Protein AF-A0AAF1KLV7-F1 (afdb_monomer_lite)

Structure (mmCIF, N/CA/C/O backbone):
data_AF-A0AAF1KLV7-F1
#
_entry.id   AF-A0AAF1KLV7-F1
#
loop_
_atom_site.group_PDB
_atom_site.id
_atom_site.type_symbol
_atom_site.label_atom_id
_atom_site.label_alt_id
_atom_site.label_comp_id
_atom_site.label_asym_id
_atom_site.label_entity_id
_atom_site.label_seq_id
_atom_site.pdbx_PDB_ins_code
_atom_site.Cartn_x
_atom_site.Cartn_y
_atom_site.Cartn_z
_atom_site.occupancy
_atom_site.B_iso_or_equiv
_atom_site.auth_seq_id
_atom_site.auth_comp_id
_atom_site.auth_asym_id
_atom_site.auth_atom_id
_atom_site.pdbx_PDB_model_num
ATOM 1 N N . MET A 1 1 ? -36.102 -6.708 22.759 1.00 44.62 1 MET A N 1
ATOM 2 C CA . MET A 1 1 ? -35.004 -5.722 22.760 1.00 44.62 1 MET A CA 1
ATOM 3 C C . MET A 1 1 ? -33.730 -6.522 22.957 1.00 44.62 1 MET A C 1
ATOM 5 O O . MET A 1 1 ? -33.401 -6.861 24.080 1.00 44.62 1 MET A O 1
ATOM 9 N N . THR A 1 2 ? -33.167 -7.012 21.855 1.00 48.72 2 THR A N 1
ATOM 10 C CA . THR A 1 2 ? -32.040 -7.949 21.844 1.00 48.72 2 THR A CA 1
ATOM 11 C C . THR A 1 2 ? -30.770 -7.218 22.246 1.00 48.72 2 THR A C 1
ATOM 13 O O . THR A 1 2 ? -30.444 -6.177 21.674 1.00 48.72 2 THR A O 1
ATOM 16 N N . ASP A 1 3 ? -30.118 -7.760 23.269 1.00 49.47 3 ASP A N 1
ATOM 17 C CA . ASP A 1 3 ? -28.802 -7.373 23.752 1.00 49.47 3 ASP A CA 1
ATOM 18 C C . ASP A 1 3 ? -27.853 -7.302 22.549 1.00 49.47 3 ASP A C 1
ATOM 20 O O . ASP A 1 3 ? -27.664 -8.285 21.833 1.00 49.47 3 ASP A O 1
ATOM 24 N N . ARG A 1 4 ? -27.371 -6.102 22.216 1.00 57.88 4 ARG A N 1
ATOM 25 C CA . ARG A 1 4 ? -26.380 -5.955 21.151 1.00 57.88 4 ARG A CA 1
ATOM 26 C C . ARG A 1 4 ? -25.057 -6.347 21.767 1.00 57.88 4 ARG A C 1
ATOM 28 O O . ARG A 1 4 ? -24.410 -5.504 22.383 1.00 57.88 4 ARG A O 1
ATOM 35 N N . ASP A 1 5 ? -24.726 -7.620 21.589 1.00 57.69 5 ASP A N 1
ATOM 36 C CA . ASP A 1 5 ? -23.470 -8.274 21.933 1.00 57.69 5 ASP A CA 1
ATOM 37 C C . ASP A 1 5 ? -22.288 -7.309 21.802 1.00 57.69 5 ASP A C 1
ATOM 39 O O . ASP A 1 5 ? -21.727 -7.075 20.727 1.00 57.69 5 ASP A O 1
ATOM 43 N N . THR A 1 6 ? -21.921 -6.695 22.924 1.00 64.94 6 THR A N 1
ATOM 44 C CA . THR A 1 6 ? -20.669 -5.957 23.005 1.00 64.94 6 THR A CA 1
ATOM 45 C C . THR A 1 6 ? -19.571 -7.004 22.969 1.00 64.94 6 THR A C 1
ATOM 47 O O . THR A 1 6 ? -19.494 -7.864 23.846 1.00 64.94 6 THR A O 1
ATOM 50 N N . ALA A 1 7 ? -18.745 -6.979 21.920 1.00 66.06 7 ALA A N 1
ATOM 51 C CA . ALA A 1 7 ? -17.607 -7.880 21.831 1.00 66.06 7 ALA A CA 1
ATOM 52 C C . ALA A 1 7 ? -16.821 -7.804 23.153 1.00 66.06 7 ALA A C 1
ATOM 54 O O . ALA A 1 7 ? -16.542 -6.688 23.615 1.00 66.06 7 ALA A O 1
ATOM 55 N N . PRO A 1 8 ? -16.472 -8.941 23.785 1.00 84.12 8 PRO A N 1
ATOM 56 C CA . PRO A 1 8 ? -15.725 -8.930 25.033 1.00 84.12 8 PRO A CA 1
ATOM 57 C C . PRO A 1 8 ? -14.507 -8.012 24.903 1.00 84.12 8 PRO A C 1
ATOM 59 O O . PRO A 1 8 ? -13.855 -7.964 23.856 1.00 84.12 8 PRO A O 1
ATOM 62 N N . ARG A 1 9 ? -14.211 -7.233 25.953 1.00 85.62 9 ARG A N 1
ATOM 63 C CA . ARG A 1 9 ? -13.178 -6.172 25.920 1.00 85.62 9 ARG A CA 1
ATOM 64 C C . ARG A 1 9 ? -11.835 -6.681 25.386 1.00 85.62 9 ARG A C 1
ATOM 66 O O . ARG A 1 9 ? -11.119 -5.936 24.727 1.00 85.62 9 ARG A O 1
ATOM 73 N N . THR A 1 10 ? -11.529 -7.955 25.622 1.00 87.56 10 THR A N 1
ATOM 74 C CA . THR A 1 10 ? -10.371 -8.669 25.075 1.00 87.56 10 THR A CA 1
ATOM 75 C C . THR A 1 10 ? -10.344 -8.676 23.546 1.00 87.56 10 THR A C 1
ATOM 77 O O . THR A 1 10 ? -9.335 -8.289 22.969 1.00 87.56 10 THR A O 1
ATOM 80 N N . LEU A 1 11 ? -11.446 -9.024 22.873 1.00 89.44 11 LEU A N 1
ATOM 81 C CA . LEU A 1 11 ? -11.544 -8.987 21.408 1.00 89.44 11 LEU A CA 1
ATOM 82 C C . LEU A 1 11 ? -11.395 -7.569 20.861 1.00 89.44 11 LEU A C 1
ATOM 84 O O . LEU A 1 11 ? -10.775 -7.374 19.821 1.00 89.44 11 LEU A O 1
ATOM 88 N N . THR A 1 12 ? -11.913 -6.571 21.579 1.00 89.12 12 THR A N 1
ATOM 89 C CA . THR A 1 12 ? -11.733 -5.166 21.192 1.00 89.12 12 THR A CA 1
ATOM 90 C C . THR A 1 12 ? -10.254 -4.775 21.226 1.00 89.12 12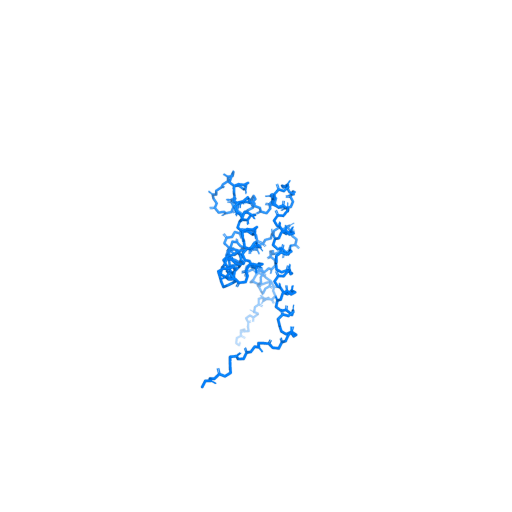 THR A C 1
ATOM 92 O O . THR A 1 12 ? -9.755 -4.187 20.268 1.00 89.12 12 THR A O 1
ATOM 95 N N . TRP A 1 13 ? -9.531 -5.133 22.291 1.00 92.19 13 TRP A N 1
ATOM 96 C CA . TRP A 1 13 ? -8.091 -4.881 22.392 1.00 92.19 13 TRP A CA 1
ATOM 97 C C . TRP A 1 13 ? -7.283 -5.632 21.336 1.00 92.19 13 TRP A C 1
ATOM 99 O O . TRP A 1 13 ? -6.422 -5.032 20.697 1.00 92.19 13 TRP A O 1
ATOM 109 N N . LEU A 1 14 ? -7.591 -6.909 21.100 1.00 93.31 14 LEU A N 1
ATOM 110 C CA . LEU A 1 14 ? -6.945 -7.702 20.052 1.00 93.31 14 LEU A CA 1
ATOM 111 C C . LEU A 1 14 ? -7.180 -7.102 18.662 1.00 93.31 14 LEU A C 1
ATOM 113 O O . LEU A 1 14 ? -6.242 -6.997 17.877 1.00 93.31 14 LEU A O 1
ATOM 117 N N . ALA A 1 15 ? -8.398 -6.635 18.375 1.00 90.94 15 ALA A N 1
ATOM 118 C CA . ALA A 1 15 ? -8.703 -5.963 17.117 1.00 90.94 15 ALA A CA 1
ATOM 119 C C . ALA A 1 15 ? -7.895 -4.667 16.952 1.00 90.94 15 ALA A C 1
ATOM 121 O O . ALA A 1 15 ? -7.397 -4.387 15.863 1.00 90.94 15 ALA A O 1
ATOM 122 N N . TRP A 1 16 ? -7.725 -3.884 18.020 1.00 93.56 16 TRP A N 1
ATOM 123 C CA . TRP A 1 16 ? -6.889 -2.682 17.984 1.00 93.56 16 TRP A CA 1
ATOM 124 C C . TRP A 1 16 ? -5.403 -2.992 17.808 1.00 93.56 16 TRP A C 1
ATOM 126 O O . TRP A 1 16 ? -4.748 -2.302 17.032 1.00 93.56 16 TRP A O 1
ATOM 136 N N . LEU A 1 17 ? -4.885 -4.037 18.457 1.00 95.75 17 LEU A N 1
ATOM 137 C CA . LEU A 1 17 ? -3.509 -4.498 18.249 1.00 95.75 17 LEU A CA 1
ATOM 138 C C . LEU A 1 17 ? -3.286 -4.937 16.799 1.00 95.75 17 LEU A C 1
ATOM 140 O O . LEU A 1 17 ? -2.330 -4.489 16.174 1.00 95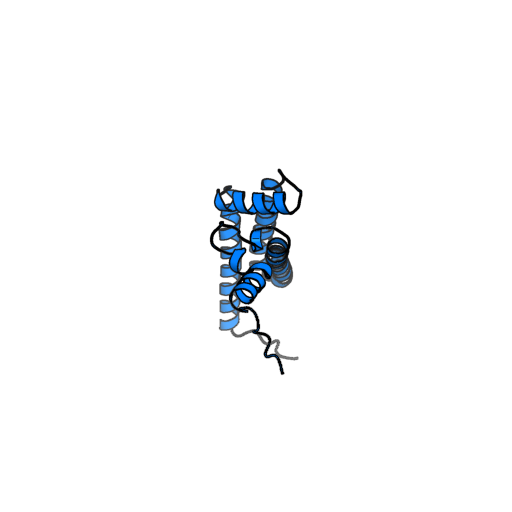.75 17 LEU A O 1
ATOM 144 N N . ALA A 1 18 ? -4.202 -5.730 16.237 1.00 92.56 18 ALA A N 1
ATOM 145 C CA . ALA A 1 18 ? -4.145 -6.132 14.832 1.00 92.56 18 ALA A CA 1
ATOM 146 C C . ALA A 1 18 ? -4.209 -4.920 13.889 1.00 92.56 18 ALA A C 1
ATOM 148 O O . ALA A 1 18 ? -3.450 -4.827 12.931 1.00 92.56 18 ALA A O 1
ATOM 149 N N . THR A 1 19 ? -5.073 -3.950 14.195 1.00 93.88 19 THR A N 1
ATOM 150 C CA . THR A 1 19 ? -5.189 -2.699 13.433 1.00 93.88 19 THR A CA 1
ATOM 151 C C . THR A 1 19 ? -3.879 -1.903 13.461 1.00 93.88 19 THR A C 1
ATOM 153 O O . THR A 1 19 ? -3.420 -1.435 12.421 1.00 93.88 19 THR A O 1
ATOM 156 N N . ALA A 1 20 ? -3.275 -1.749 14.642 1.00 95.56 20 ALA A N 1
ATOM 157 C CA . ALA A 1 20 ? -2.013 -1.035 14.809 1.00 95.56 20 ALA A CA 1
ATOM 158 C C . ALA A 1 20 ? -0.861 -1.745 14.086 1.00 95.56 20 ALA A C 1
ATOM 160 O O . ALA A 1 20 ? -0.056 -1.083 13.437 1.00 95.56 20 ALA A O 1
ATOM 161 N N . TRP A 1 21 ? -0.827 -3.079 14.145 1.00 95.62 21 TRP A N 1
ATOM 162 C CA . TRP A 1 21 ? 0.140 -3.898 13.417 1.00 95.62 21 TRP A CA 1
ATOM 163 C C . TRP A 1 21 ? 0.035 -3.703 11.901 1.00 95.62 21 TRP A C 1
ATOM 165 O O . TRP A 1 21 ? 1.031 -3.395 11.257 1.00 95.62 21 TRP A O 1
ATOM 175 N N . ILE A 1 22 ? -1.176 -3.798 11.339 1.00 93.56 22 ILE A N 1
ATOM 176 C CA . ILE A 1 22 ? -1.409 -3.589 9.900 1.00 93.56 22 ILE A CA 1
ATOM 177 C C . ILE A 1 22 ? -0.966 -2.184 9.477 1.00 93.56 22 ILE A C 1
ATOM 179 O O . ILE A 1 22 ? -0.296 -2.025 8.460 1.00 93.56 22 ILE A O 1
ATOM 183 N N . ALA A 1 23 ? -1.322 -1.158 10.255 1.00 96.00 23 ALA A N 1
ATOM 184 C CA . ALA A 1 23 ? -0.906 0.209 9.964 1.00 96.00 23 ALA A CA 1
ATOM 185 C C . ALA A 1 23 ? 0.622 0.363 10.005 1.00 96.00 23 ALA A C 1
ATOM 187 O O . ALA A 1 23 ? 1.191 1.024 9.138 1.00 96.00 23 ALA A O 1
ATOM 188 N N . TRP A 1 24 ? 1.285 -0.256 10.985 1.00 96.69 24 TRP A N 1
ATOM 189 C CA . TRP A 1 24 ? 2.740 -0.236 11.095 1.00 96.69 24 TRP A CA 1
ATOM 190 C C . TRP A 1 24 ? 3.418 -0.918 9.903 1.00 96.69 24 TRP A C 1
ATOM 192 O O . TRP A 1 24 ? 4.292 -0.298 9.307 1.00 96.69 24 TRP A O 1
ATOM 202 N N . GLU A 1 25 ? 2.978 -2.114 9.503 1.00 94.88 25 GLU A N 1
ATOM 203 C CA . GLU A 1 25 ? 3.521 -2.832 8.338 1.00 94.88 25 GLU A CA 1
ATOM 204 C C . GLU A 1 25 ? 3.390 -2.015 7.047 1.00 94.88 25 GLU A C 1
ATOM 206 O O . GLU A 1 25 ? 4.362 -1.817 6.319 1.00 94.88 25 GLU A O 1
ATOM 211 N N . LEU A 1 26 ? 2.204 -1.448 6.796 1.00 94.38 26 LEU A N 1
ATOM 212 C CA . LEU A 1 26 ? 1.967 -0.615 5.615 1.00 94.38 26 LEU A CA 1
ATOM 213 C C . LEU A 1 26 ? 2.874 0.621 5.583 1.00 94.38 26 LEU A C 1
ATOM 215 O O . LEU A 1 26 ? 3.360 1.003 4.519 1.00 94.38 26 LEU A O 1
ATOM 219 N N . LEU A 1 27 ? 3.116 1.255 6.733 1.00 95.25 27 LEU A N 1
ATOM 220 C CA . LEU A 1 27 ? 4.002 2.417 6.823 1.00 95.25 27 LEU A CA 1
ATOM 221 C C . LEU A 1 27 ? 5.482 2.026 6.742 1.00 95.25 27 LEU A C 1
ATOM 223 O O . LEU A 1 27 ? 6.262 2.736 6.103 1.00 95.25 27 LEU A O 1
ATOM 227 N N . HIS A 1 28 ? 5.865 0.903 7.350 1.00 93.50 28 HIS A N 1
ATOM 228 C CA . HIS A 1 28 ? 7.220 0.365 7.291 1.00 93.50 28 HIS A CA 1
ATOM 229 C C . HIS A 1 28 ? 7.606 0.002 5.855 1.00 93.50 28 HIS A C 1
ATOM 231 O O . HIS A 1 28 ? 8.700 0.342 5.408 1.00 93.50 28 HIS A O 1
ATOM 237 N N . ASP A 1 29 ? 6.704 -0.615 5.098 1.00 88.88 29 ASP A N 1
ATOM 238 C CA . ASP A 1 29 ? 6.926 -0.896 3.683 1.00 88.88 29 ASP A CA 1
ATOM 239 C C . ASP A 1 29 ? 6.912 0.393 2.834 1.00 88.88 29 ASP A C 1
ATOM 241 O O . ASP A 1 29 ? 7.804 0.609 2.004 1.00 88.88 29 ASP A O 1
ATOM 245 N N . ALA A 1 30 ? 5.963 1.306 3.082 1.00 93.00 30 ALA A N 1
ATOM 246 C CA . ALA A 1 30 ? 5.865 2.576 2.356 1.00 93.00 30 ALA A CA 1
ATOM 247 C C . ALA A 1 30 ? 7.126 3.442 2.495 1.00 93.00 30 ALA A C 1
ATOM 249 O O . ALA A 1 30 ? 7.514 4.106 1.531 1.00 93.00 30 ALA A O 1
ATOM 250 N N . GLN A 1 31 ? 7.808 3.410 3.645 1.00 93.38 31 GLN A N 1
ATOM 251 C CA . GLN A 1 31 ? 9.026 4.199 3.853 1.00 93.38 31 GLN A CA 1
ATOM 252 C C . GLN A 1 31 ? 10.096 3.882 2.796 1.00 93.38 31 GLN A C 1
ATOM 254 O O . GLN A 1 31 ? 10.734 4.798 2.287 1.00 93.38 31 GLN A O 1
ATOM 259 N N . SER A 1 32 ? 10.246 2.607 2.412 1.00 89.19 32 SER A N 1
ATOM 260 C CA . SER A 1 32 ? 11.260 2.159 1.448 1.00 89.19 32 SER A CA 1
ATOM 261 C C . SER A 1 32 ? 11.004 2.729 0.049 1.00 89.19 32 SER A C 1
ATOM 263 O O . SER A 1 32 ? 11.934 3.085 -0.677 1.00 89.19 32 SER A O 1
ATOM 265 N N . LYS A 1 33 ? 9.720 2.878 -0.291 1.00 91.06 33 LYS A N 1
ATOM 266 C CA . LYS A 1 33 ? 9.230 3.448 -1.546 1.00 91.06 33 LYS A CA 1
ATOM 267 C C . LYS A 1 33 ? 9.403 4.965 -1.559 1.00 91.06 33 LYS A C 1
ATOM 269 O O . LYS A 1 33 ? 9.827 5.531 -2.564 1.00 91.06 33 LYS A O 1
ATOM 274 N N . LEU A 1 34 ? 9.140 5.632 -0.435 1.00 91.62 34 LEU A N 1
ATOM 275 C CA . LEU A 1 34 ? 9.303 7.083 -0.307 1.00 91.62 34 LEU A CA 1
ATOM 276 C C . LEU A 1 34 ? 10.775 7.503 -0.379 1.00 91.62 34 LEU A C 1
ATOM 278 O O . LEU A 1 34 ? 11.106 8.424 -1.130 1.00 91.62 34 LEU A O 1
ATOM 282 N N . THR A 1 35 ? 11.658 6.803 0.336 1.00 89.50 35 THR A N 1
ATOM 283 C CA . THR A 1 35 ? 13.094 7.121 0.397 1.00 89.50 35 THR A CA 1
ATOM 284 C C . THR A 1 35 ? 13.864 6.718 -0.856 1.00 89.50 35 THR A C 1
ATOM 286 O O . THR A 1 35 ? 14.984 7.181 -1.041 1.00 89.50 35 THR A O 1
ATOM 289 N N . GLY A 1 36 ? 13.270 5.902 -1.732 1.00 83.56 36 GLY A N 1
ATOM 290 C CA . GLY A 1 36 ? 13.938 5.435 -2.945 1.00 83.56 36 GLY A CA 1
ATOM 291 C C . GLY A 1 36 ? 15.050 4.436 -2.640 1.00 83.56 36 GLY A C 1
ATOM 292 O O . GLY A 1 36 ? 16.090 4.469 -3.288 1.00 83.56 36 GLY A O 1
ATOM 293 N N . ASN A 1 37 ? 14.838 3.564 -1.647 1.00 90.12 37 ASN A N 1
ATOM 294 C CA . ASN A 1 37 ? 15.755 2.466 -1.346 1.00 90.12 37 ASN A CA 1
ATOM 295 C C . ASN A 1 37 ? 16.057 1.672 -2.632 1.00 90.12 37 ASN A C 1
ATOM 297 O O . ASN A 1 37 ? 15.125 1.304 -3.350 1.00 90.12 37 ASN A O 1
ATOM 301 N N . GLU A 1 38 ? 17.338 1.397 -2.895 1.00 87.31 38 GLU A N 1
ATOM 302 C CA . GLU A 1 38 ? 17.830 0.711 -4.097 1.00 87.31 38 GLU A CA 1
ATOM 303 C C . GLU A 1 38 ? 17.069 -0.584 -4.391 1.00 87.31 38 GLU A C 1
ATOM 305 O O . GLU A 1 38 ? 16.647 -0.803 -5.525 1.00 87.31 38 GLU A O 1
ATOM 310 N N . GLY A 1 39 ? 16.797 -1.398 -3.364 1.00 83.94 39 GLY A N 1
ATOM 311 C CA . GLY A 1 39 ? 16.033 -2.636 -3.531 1.00 83.94 39 GLY A CA 1
ATOM 312 C C . GLY A 1 39 ? 14.592 -2.382 -3.981 1.00 83.94 39 GLY A C 1
ATOM 313 O O . GLY A 1 39 ? 14.064 -3.100 -4.824 1.00 83.94 39 GLY A O 1
ATOM 314 N N . SER A 1 40 ? 13.959 -1.321 -3.475 1.00 86.94 40 SER A N 1
ATOM 315 C CA . SER A 1 40 ? 12.614 -0.939 -3.909 1.00 86.94 40 SER A CA 1
ATOM 316 C C . SER A 1 40 ? 12.627 -0.395 -5.337 1.00 86.94 40 SER A C 1
ATOM 318 O O . SER A 1 40 ? 11.777 -0.781 -6.132 1.00 86.94 40 SER A O 1
ATOM 320 N N . VAL A 1 41 ? 13.593 0.461 -5.681 1.00 89.62 41 VAL A N 1
ATOM 321 C CA . VAL A 1 41 ? 13.730 1.006 -7.042 1.00 89.62 41 VAL A CA 1
ATOM 322 C C . VAL A 1 41 ? 13.907 -0.126 -8.048 1.00 89.62 41 VAL A C 1
ATOM 324 O O . VAL A 1 41 ? 13.136 -0.199 -8.998 1.00 89.62 41 VAL A O 1
ATOM 327 N N . TYR A 1 42 ? 14.831 -1.051 -7.782 1.00 87.56 42 TYR A N 1
ATOM 328 C CA . TYR A 1 42 ? 15.087 -2.206 -8.637 1.00 87.56 42 TYR A CA 1
ATOM 329 C C . TYR A 1 42 ? 13.827 -3.047 -8.895 1.00 87.56 42 TYR A C 1
ATOM 331 O O . TYR A 1 42 ? 13.517 -3.348 -10.046 1.00 87.56 42 TYR A O 1
ATOM 339 N N . LEU A 1 43 ? 13.053 -3.369 -7.850 1.00 85.75 43 LEU A N 1
ATOM 340 C CA . LEU A 1 43 ? 11.807 -4.133 -7.998 1.00 85.75 43 LEU A CA 1
ATOM 341 C C . LEU A 1 43 ? 10.798 -3.426 -8.910 1.00 85.75 43 LEU A C 1
ATOM 343 O O . LEU A 1 43 ? 10.180 -4.065 -9.762 1.00 85.75 43 LEU A O 1
ATOM 347 N N . PHE A 1 44 ? 10.631 -2.110 -8.746 1.00 88.62 44 PHE A N 1
ATOM 348 C CA . PHE A 1 44 ? 9.724 -1.347 -9.599 1.00 88.62 44 PHE A CA 1
ATOM 349 C C . PHE A 1 44 ? 10.261 -1.193 -11.025 1.00 88.62 44 PHE A C 1
ATOM 351 O O . PHE A 1 44 ? 9.439 -1.191 -11.931 1.00 88.62 44 PHE A O 1
ATOM 358 N N . THR A 1 45 ? 11.581 -1.152 -11.241 1.00 89.62 45 THR A N 1
ATOM 359 C CA . THR A 1 45 ? 12.202 -1.208 -12.580 1.00 89.62 45 THR A CA 1
ATOM 360 C C . THR A 1 45 ? 11.912 -2.520 -13.289 1.00 89.62 45 THR A C 1
ATOM 362 O O . THR A 1 45 ? 11.407 -2.520 -14.407 1.00 89.62 45 THR A O 1
ATOM 365 N N . VAL A 1 46 ? 12.140 -3.654 -12.625 1.00 86.94 46 VAL A N 1
ATOM 366 C CA . VAL A 1 46 ? 11.824 -4.969 -13.206 1.00 86.94 46 VAL A CA 1
ATOM 367 C C . VAL A 1 46 ? 10.332 -5.075 -13.536 1.00 86.94 46 VAL A C 1
ATOM 369 O O . VAL A 1 46 ? 9.958 -5.621 -14.577 1.00 86.94 46 VAL A O 1
ATOM 372 N N . LEU A 1 47 ? 9.472 -4.532 -12.669 1.00 85.38 47 LEU A N 1
ATOM 373 C CA . LEU A 1 47 ? 8.031 -4.501 -12.891 1.00 85.38 47 LEU A CA 1
ATOM 374 C C . LEU A 1 47 ? 7.648 -3.661 -14.116 1.00 85.38 47 LEU A C 1
ATOM 376 O O . LEU A 1 47 ? 6.881 -4.130 -14.955 1.00 85.38 47 LEU A O 1
ATOM 380 N N . THR A 1 48 ? 8.132 -2.424 -14.218 1.00 88.00 48 THR A N 1
ATOM 381 C CA . THR A 1 48 ? 7.767 -1.513 -15.311 1.00 88.00 48 THR A CA 1
ATOM 382 C C . THR A 1 48 ? 8.325 -1.956 -16.646 1.00 88.00 48 THR A C 1
ATOM 384 O O . THR A 1 48 ? 7.584 -1.944 -17.630 1.00 88.00 48 THR A O 1
ATOM 387 N N . ASP A 1 49 ? 9.572 -2.414 -16.675 1.00 87.50 49 ASP A N 1
ATOM 388 C CA . ASP A 1 49 ? 10.187 -2.977 -17.873 1.00 87.50 49 ASP A CA 1
ATOM 389 C C . ASP A 1 49 ? 9.427 -4.232 -18.319 1.00 87.50 49 ASP A C 1
ATOM 391 O O . ASP A 1 49 ? 9.093 -4.379 -19.496 1.00 87.50 49 ASP A O 1
ATOM 395 N N . GLY A 1 50 ? 9.064 -5.100 -17.368 1.00 82.75 50 GLY A N 1
ATOM 396 C CA . GLY A 1 50 ? 8.292 -6.315 -17.625 1.00 82.75 50 GLY A CA 1
ATOM 397 C C . GLY A 1 50 ? 6.870 -6.063 -18.135 1.00 82.75 50 GLY A C 1
ATOM 398 O O . GLY A 1 50 ? 6.358 -6.850 -18.929 1.00 82.75 50 GLY A O 1
ATOM 399 N N . LEU A 1 51 ? 6.234 -4.969 -17.708 1.00 83.44 51 LEU A N 1
ATOM 400 C CA . LEU A 1 51 ? 4.889 -4.574 -18.142 1.00 83.44 51 LEU A CA 1
ATOM 401 C C . LEU A 1 51 ? 4.884 -3.657 -19.378 1.00 83.44 51 LEU A C 1
ATOM 403 O O . LEU A 1 51 ? 3.807 -3.325 -19.873 1.00 83.44 51 LEU A O 1
ATOM 407 N N . GLY A 1 52 ? 6.054 -3.253 -19.887 1.00 85.19 52 GLY A N 1
ATOM 408 C CA . GLY A 1 52 ? 6.181 -2.396 -21.070 1.00 85.19 52 GLY A CA 1
ATOM 409 C C . GLY A 1 52 ? 5.984 -0.897 -20.811 1.00 85.19 52 GLY A C 1
ATOM 410 O O . GLY A 1 52 ? 5.667 -0.157 -21.742 1.00 85.19 52 GLY A O 1
ATOM 411 N N . PHE A 1 53 ? 6.187 -0.434 -19.573 1.00 87.81 53 PHE A N 1
ATOM 412 C CA . PHE A 1 53 ? 6.103 0.977 -19.170 1.00 87.81 53 PHE A CA 1
ATOM 413 C C . PHE A 1 53 ? 7.436 1.514 -18.605 1.00 87.81 53 PHE A C 1
ATOM 415 O O . PHE A 1 53 ? 7.440 2.055 -17.495 1.00 87.81 53 PHE A O 1
ATOM 422 N N . PRO A 1 54 ? 8.568 1.387 -19.321 1.00 89.06 54 PRO A N 1
ATOM 423 C CA . PRO A 1 54 ? 9.868 1.832 -18.815 1.00 89.06 54 PRO A CA 1
ATOM 424 C C . PRO A 1 54 ? 9.856 3.333 -18.482 1.00 89.06 54 PRO A C 1
ATOM 426 O O . PRO A 1 54 ? 9.274 4.139 -19.214 1.00 89.06 54 PRO A O 1
ATOM 429 N N . GLY A 1 55 ? 10.496 3.718 -17.378 1.00 88.88 55 GLY A N 1
ATOM 430 C CA . GLY A 1 55 ? 10.577 5.103 -16.896 1.00 88.88 55 GLY A CA 1
ATOM 431 C C . GLY A 1 55 ? 9.441 5.532 -15.957 1.00 88.88 55 GLY A C 1
ATOM 432 O O . GLY A 1 55 ? 9.449 6.660 -15.455 1.00 88.88 55 GLY A O 1
ATOM 433 N N . TYR A 1 56 ? 8.458 4.662 -15.700 1.00 90.94 56 TYR A N 1
ATOM 434 C CA . TYR A 1 56 ? 7.346 4.932 -14.777 1.00 90.94 56 TYR A CA 1
ATOM 435 C C . TYR A 1 56 ? 7.557 4.346 -13.370 1.00 90.94 56 TYR A C 1
ATOM 437 O O . TYR A 1 56 ? 6.642 4.399 -12.540 1.00 90.94 56 TYR A O 1
ATOM 445 N N . GLU A 1 57 ? 8.755 3.838 -13.059 1.00 92.38 57 GLU A N 1
ATOM 446 C CA . GLU A 1 57 ? 9.078 3.135 -11.805 1.00 92.38 57 GLU A CA 1
ATOM 447 C C . GLU A 1 57 ? 8.724 3.999 -10.608 1.00 92.38 57 GLU A C 1
ATOM 449 O O . GLU A 1 57 ? 8.005 3.583 -9.701 1.00 92.38 57 GLU A O 1
ATOM 454 N N . ARG A 1 58 ? 9.195 5.250 -10.640 1.00 92.06 58 ARG A N 1
ATOM 455 C CA . ARG A 1 58 ? 9.025 6.188 -9.537 1.00 92.06 58 ARG A CA 1
ATOM 456 C C . ARG A 1 58 ? 7.563 6.568 -9.343 1.00 92.06 58 ARG A C 1
ATOM 458 O O . ARG A 1 58 ? 7.114 6.689 -8.206 1.00 92.06 58 ARG A O 1
ATOM 465 N N . ALA A 1 59 ? 6.817 6.738 -10.434 1.00 92.50 59 ALA A N 1
ATOM 466 C CA . ALA A 1 59 ? 5.401 7.082 -10.374 1.00 92.50 59 ALA A CA 1
ATOM 467 C C . ALA A 1 59 ? 4.585 5.945 -9.745 1.00 92.50 59 ALA A C 1
ATOM 469 O O . ALA A 1 59 ? 3.787 6.187 -8.838 1.00 92.50 59 ALA A O 1
ATOM 470 N N . ILE A 1 60 ? 4.830 4.702 -10.167 1.00 90.44 60 ILE A N 1
ATOM 471 C CA . ILE A 1 60 ? 4.133 3.524 -9.637 1.00 90.44 60 ILE A CA 1
ATOM 472 C C . ILE A 1 60 ? 4.560 3.258 -8.187 1.00 90.44 60 ILE A C 1
ATOM 474 O O . ILE A 1 60 ? 3.704 3.048 -7.329 1.00 90.44 60 ILE A O 1
ATOM 478 N N . GLN A 1 61 ? 5.855 3.358 -7.880 1.00 92.19 61 GLN A N 1
ATOM 479 C CA . GLN A 1 61 ? 6.393 3.213 -6.526 1.00 92.19 61 GLN A CA 1
ATOM 480 C C . GLN A 1 61 ? 5.736 4.197 -5.544 1.00 92.19 61 GLN A C 1
ATOM 482 O O . GLN A 1 61 ? 5.294 3.798 -4.463 1.00 92.19 61 GLN A O 1
ATOM 487 N N . LEU A 1 62 ? 5.623 5.474 -5.926 1.00 94.19 62 LEU A N 1
ATOM 488 C CA . LEU A 1 62 ? 4.953 6.494 -5.116 1.00 94.19 62 LEU A CA 1
ATOM 489 C C . LEU A 1 62 ? 3.439 6.270 -5.041 1.00 94.19 62 LEU A C 1
ATOM 491 O O . LEU A 1 62 ? 2.858 6.458 -3.975 1.00 94.19 62 LEU A O 1
ATOM 495 N N . GLY A 1 63 ? 2.803 5.819 -6.125 1.00 93.44 63 GLY A N 1
ATOM 496 C CA . GLY A 1 63 ? 1.385 5.457 -6.127 1.00 93.44 63 GLY A CA 1
ATOM 497 C C . GLY A 1 63 ? 1.064 4.364 -5.104 1.00 93.44 63 GLY A C 1
ATOM 498 O O . GLY A 1 63 ? 0.139 4.517 -4.304 1.00 93.44 63 GLY A O 1
ATOM 499 N N . VAL A 1 64 ? 1.878 3.303 -5.059 1.00 93.31 64 VAL A N 1
ATOM 500 C CA . VAL A 1 64 ? 1.740 2.227 -4.064 1.00 93.31 64 VAL A CA 1
ATOM 501 C C . VAL A 1 64 ? 1.997 2.750 -2.647 1.00 93.31 64 VAL A C 1
ATOM 503 O O . VAL A 1 64 ? 1.240 2.421 -1.735 1.00 93.31 64 VAL A O 1
ATOM 506 N N . ALA A 1 65 ? 3.004 3.610 -2.451 1.00 95.00 65 ALA A N 1
ATOM 507 C CA . ALA A 1 65 ? 3.277 4.215 -1.145 1.00 95.00 65 ALA A CA 1
ATOM 508 C C . ALA A 1 65 ? 2.093 5.056 -0.632 1.00 95.00 65 ALA A C 1
ATOM 510 O O . ALA A 1 65 ? 1.678 4.912 0.517 1.00 95.00 65 ALA A O 1
ATOM 511 N N . VAL A 1 66 ? 1.498 5.888 -1.493 1.00 96.25 66 VAL A N 1
ATOM 512 C CA . VAL A 1 66 ? 0.321 6.706 -1.155 1.00 96.25 66 VAL A CA 1
ATOM 513 C C . VAL A 1 66 ? -0.889 5.828 -0.831 1.00 96.25 66 VAL A C 1
ATOM 515 O O . VAL A 1 66 ? -1.606 6.105 0.136 1.00 96.25 66 VAL A O 1
ATOM 518 N N . ALA A 1 67 ? -1.111 4.752 -1.590 1.00 95.56 67 ALA A N 1
ATOM 519 C CA . ALA A 1 67 ? -2.185 3.800 -1.318 1.00 95.56 67 ALA A CA 1
ATOM 520 C C . ALA A 1 67 ? -1.996 3.099 0.040 1.00 95.56 67 ALA A C 1
ATOM 522 O O . ALA A 1 67 ? -2.947 3.014 0.825 1.00 95.56 67 ALA A O 1
ATOM 523 N N . ALA A 1 68 ? -0.771 2.667 0.357 1.00 95.69 68 ALA A N 1
ATOM 524 C CA . ALA A 1 68 ? -0.430 2.052 1.639 1.00 95.69 68 ALA A CA 1
ATOM 525 C C . ALA A 1 68 ? -0.628 3.026 2.813 1.00 95.69 68 ALA A C 1
ATOM 527 O O . ALA A 1 68 ? -1.300 2.681 3.785 1.0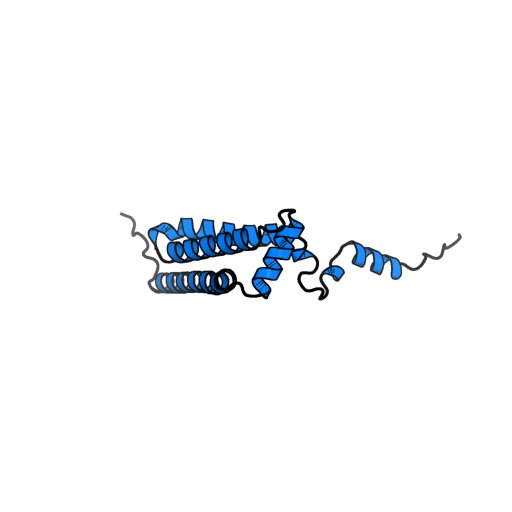0 95.69 68 ALA A O 1
ATOM 528 N N . MET A 1 69 ? -0.145 4.269 2.698 1.00 96.56 69 MET A N 1
ATOM 529 C CA . MET A 1 69 ? -0.346 5.308 3.719 1.00 96.56 69 MET A CA 1
ATOM 530 C C . MET A 1 69 ? -1.832 5.610 3.946 1.00 96.56 69 MET A C 1
ATOM 532 O O . MET A 1 69 ? -2.289 5.702 5.084 1.00 96.56 69 MET A O 1
ATOM 536 N N . THR A 1 70 ? -2.604 5.728 2.866 1.00 96.56 70 THR A N 1
ATOM 537 C CA . THR A 1 70 ? -4.048 5.992 2.935 1.00 96.56 70 THR A CA 1
ATOM 538 C C . THR A 1 70 ? -4.786 4.837 3.619 1.00 96.56 70 THR A C 1
ATOM 540 O O . THR A 1 70 ? -5.636 5.060 4.483 1.00 96.56 70 THR A O 1
ATOM 543 N N . THR A 1 71 ? -4.410 3.597 3.299 1.00 96.75 71 THR A N 1
ATOM 544 C CA . THR A 1 71 ? -4.950 2.387 3.937 1.00 96.75 71 THR A CA 1
ATOM 545 C C . THR A 1 71 ? -4.599 2.335 5.426 1.00 96.75 71 THR A C 1
ATOM 547 O O . THR A 1 71 ? -5.476 2.081 6.252 1.00 96.75 71 THR A O 1
ATOM 550 N N . ALA A 1 72 ? -3.351 2.654 5.789 1.00 96.38 72 ALA A N 1
ATOM 551 C CA . ALA A 1 72 ? -2.894 2.714 7.178 1.00 96.38 72 ALA A CA 1
ATOM 552 C C . ALA A 1 72 ? -3.666 3.759 8.004 1.00 96.38 72 ALA A C 1
ATOM 554 O O . ALA A 1 72 ? -3.991 3.524 9.166 1.00 96.38 72 ALA A O 1
ATOM 555 N N . ILE A 1 73 ? -4.030 4.895 7.404 1.00 95.44 73 ILE A N 1
ATOM 556 C CA . ILE A 1 73 ? -4.881 5.895 8.062 1.00 95.44 73 ILE A CA 1
ATOM 557 C C . ILE A 1 73 ? -6.305 5.352 8.244 1.00 95.44 73 ILE A C 1
ATOM 559 O O . ILE A 1 73 ? -6.860 5.410 9.344 1.00 95.44 73 ILE A O 1
ATOM 563 N N . PHE A 1 74 ? -6.907 4.794 7.189 1.00 95.94 74 PHE A N 1
ATOM 564 C CA . PHE A 1 74 ? -8.291 4.323 7.253 1.00 95.94 74 PHE A CA 1
ATOM 565 C C . PHE A 1 74 ? -8.490 3.111 8.165 1.00 95.94 74 PHE A C 1
ATOM 567 O O . PHE A 1 74 ? -9.584 2.966 8.719 1.00 95.94 74 PHE A O 1
ATOM 574 N N . VAL A 1 75 ? -7.476 2.259 8.352 1.00 95.50 75 VAL A N 1
ATOM 575 C CA . VAL A 1 75 ? -7.580 1.095 9.246 1.00 95.50 75 VAL A CA 1
ATOM 576 C C . VAL A 1 75 ? -7.669 1.539 10.716 1.00 95.50 75 VAL A C 1
ATOM 578 O O . VAL A 1 75 ? -8.449 0.979 11.492 1.00 95.50 75 VAL A O 1
ATOM 581 N N . LEU A 1 76 ? -6.974 2.622 11.086 1.00 94.75 76 LEU A N 1
ATOM 582 C CA . LEU A 1 76 ? -7.001 3.200 12.436 1.00 94.75 76 LEU A CA 1
ATOM 583 C C . LEU A 1 76 ? -8.324 3.908 12.770 1.00 94.75 76 LEU A C 1
ATOM 585 O O . LEU A 1 76 ? -8.671 4.056 13.942 1.00 94.75 76 LEU A O 1
ATOM 589 N N . ILE A 1 77 ? -9.101 4.302 11.760 1.00 93.88 77 ILE A N 1
ATOM 590 C CA . ILE A 1 77 ? -10.408 4.937 11.939 1.00 93.88 77 ILE A CA 1
ATOM 591 C C . ILE A 1 77 ? -11.493 3.850 11.951 1.00 93.88 77 ILE A C 1
ATOM 593 O O . ILE A 1 77 ? -11.854 3.291 10.917 1.00 93.88 77 ILE A O 1
ATOM 597 N N . SER A 1 78 ? -12.086 3.585 13.121 1.00 87.62 78 SER A N 1
ATOM 598 C CA . SER A 1 78 ? -13.071 2.502 13.310 1.00 87.62 78 SER A CA 1
ATOM 599 C C . SER A 1 78 ? -14.210 2.492 12.283 1.00 87.62 78 SER A C 1
ATOM 601 O O . SER A 1 78 ? -14.651 1.424 11.868 1.00 87.62 78 SER A O 1
ATOM 603 N N . ARG A 1 79 ? -14.673 3.672 11.844 1.00 92.06 79 ARG A N 1
ATOM 604 C CA . ARG A 1 79 ? -15.782 3.817 10.885 1.00 92.06 79 ARG A CA 1
ATOM 605 C C . ARG A 1 79 ? -15.415 3.413 9.450 1.00 92.06 79 ARG A C 1
ATOM 607 O O . ARG A 1 79 ? -16.308 3.077 8.683 1.00 92.06 79 ARG A O 1
ATOM 614 N N . SER A 1 80 ? -14.136 3.439 9.082 1.00 93.44 80 SER A N 1
ATOM 615 C CA . SER A 1 80 ? -13.655 3.136 7.725 1.00 93.44 80 SER A CA 1
ATOM 616 C C . SER A 1 80 ? -12.947 1.790 7.607 1.00 93.44 80 SER A C 1
ATOM 618 O O . SER A 1 80 ? -12.462 1.466 6.529 1.00 93.44 80 SER A O 1
ATOM 620 N N . ARG A 1 81 ? -12.908 0.972 8.665 1.00 89.50 81 ARG A N 1
ATOM 621 C CA . ARG A 1 81 ? -12.180 -0.310 8.666 1.00 89.50 81 ARG A CA 1
ATOM 622 C C . ARG A 1 81 ? -12.590 -1.272 7.556 1.00 89.50 81 ARG A C 1
ATOM 624 O O . ARG A 1 81 ? -11.724 -1.915 6.982 1.00 89.50 81 ARG A O 1
ATOM 631 N N . GLY A 1 82 ? -13.880 -1.342 7.222 1.00 91.12 82 GLY A N 1
ATOM 632 C CA . GLY A 1 82 ? -14.342 -2.164 6.098 1.00 91.12 82 GLY A CA 1
ATOM 633 C C . GLY A 1 82 ? -13.745 -1.703 4.765 1.00 91.12 82 GLY A C 1
ATOM 634 O O . GLY A 1 82 ? -13.258 -2.516 3.988 1.00 91.12 82 GLY A O 1
ATOM 635 N N . PHE A 1 83 ? -13.700 -0.388 4.538 1.00 93.62 83 PHE A N 1
ATOM 636 C CA . PHE A 1 83 ? -13.071 0.193 3.352 1.00 93.62 83 PHE A CA 1
ATOM 637 C C . PHE A 1 83 ? -11.550 -0.004 3.355 1.00 93.62 83 PHE A C 1
ATOM 639 O O . PHE A 1 83 ? -10.983 -0.387 2.338 1.00 93.62 83 PHE A O 1
ATOM 646 N N . ALA A 1 84 ? -10.898 0.171 4.507 1.00 93.19 84 ALA A N 1
ATOM 647 C CA . ALA A 1 84 ? -9.473 -0.110 4.661 1.00 93.19 84 ALA A CA 1
ATOM 648 C C . ALA A 1 84 ? -9.138 -1.576 4.348 1.00 93.19 84 ALA A C 1
ATOM 650 O O . ALA A 1 84 ? -8.133 -1.841 3.698 1.00 93.19 84 ALA A O 1
ATOM 651 N N . GLY A 1 85 ? -9.999 -2.517 4.752 1.00 92.81 85 GLY A N 1
ATOM 652 C CA . GLY A 1 85 ? -9.866 -3.931 4.406 1.00 92.81 85 GLY A CA 1
ATOM 653 C C . GLY A 1 85 ? -9.892 -4.164 2.896 1.00 92.81 85 GLY A C 1
ATOM 654 O O . GLY A 1 85 ? -9.021 -4.848 2.375 1.00 92.81 85 GLY A O 1
ATOM 655 N N . LEU A 1 86 ? -10.822 -3.524 2.177 1.00 95.25 86 LEU A N 1
ATOM 656 C CA . LEU A 1 86 ? -10.872 -3.598 0.710 1.00 95.25 86 LEU A CA 1
ATOM 657 C C . LEU A 1 86 ? -9.629 -2.992 0.049 1.00 95.25 86 LEU A C 1
ATOM 659 O O . LEU A 1 86 ? -9.129 -3.537 -0.932 1.00 95.25 86 LEU A O 1
ATOM 663 N N . MET A 1 87 ? -9.115 -1.880 0.577 1.00 95.00 87 MET A N 1
ATOM 664 C CA . MET A 1 87 ? -7.877 -1.290 0.067 1.00 95.00 87 MET A CA 1
ATOM 665 C C . MET A 1 87 ? -6.670 -2.201 0.312 1.00 95.00 87 MET A C 1
ATOM 667 O O . MET A 1 87 ? -5.864 -2.388 -0.596 1.00 95.00 87 MET A O 1
ATOM 671 N N . ALA A 1 88 ? -6.559 -2.790 1.505 1.00 92.88 88 ALA A N 1
ATOM 672 C CA . ALA A 1 88 ? -5.488 -3.725 1.841 1.00 92.88 88 ALA A CA 1
ATOM 673 C C . ALA A 1 88 ? -5.530 -4.967 0.938 1.00 92.88 88 ALA A C 1
ATOM 675 O O . ALA A 1 88 ? -4.498 -5.370 0.404 1.00 92.88 88 ALA A O 1
ATOM 676 N N . GLU A 1 89 ? -6.726 -5.508 0.696 1.00 93.25 89 GLU A N 1
ATOM 677 C CA . GLU A 1 89 ? -6.942 -6.606 -0.248 1.00 93.25 89 GLU A CA 1
ATOM 678 C C . GLU A 1 89 ? -6.528 -6.207 -1.671 1.00 93.25 89 GLU A C 1
ATOM 680 O O . GLU A 1 89 ? -5.857 -6.967 -2.357 1.00 93.25 89 GLU A O 1
ATOM 685 N N . GLY A 1 90 ? -6.859 -4.988 -2.108 1.00 92.88 90 GLY A N 1
ATOM 686 C CA . GLY A 1 90 ? -6.432 -4.463 -3.407 1.00 92.88 90 GLY A CA 1
ATOM 687 C C . GLY A 1 90 ? -4.912 -4.331 -3.534 1.00 92.88 90 GLY A C 1
ATOM 688 O O . GLY A 1 90 ? -4.353 -4.672 -4.576 1.00 92.88 90 GLY A O 1
ATOM 689 N N . ILE A 1 91 ? -4.229 -3.889 -2.474 1.00 91.44 91 ILE A N 1
ATOM 690 C CA . ILE A 1 91 ? -2.762 -3.796 -2.438 1.00 91.44 91 ILE A CA 1
ATOM 691 C C . ILE A 1 91 ? -2.142 -5.196 -2.519 1.00 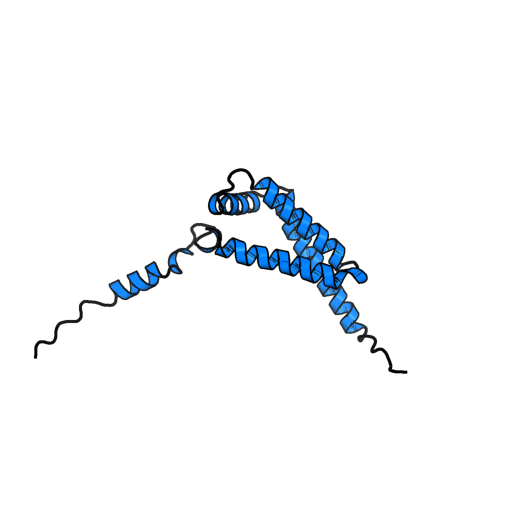91.44 91 ILE A C 1
ATOM 693 O O . ILE A 1 91 ? -1.301 -5.437 -3.386 1.00 91.44 91 ILE A O 1
ATOM 697 N N . MET A 1 92 ? -2.584 -6.136 -1.678 1.00 90.25 92 MET A N 1
ATOM 698 C CA . MET A 1 92 ? -2.065 -7.511 -1.670 1.00 90.25 92 MET A CA 1
ATOM 699 C C . MET A 1 92 ? -2.400 -8.265 -2.961 1.00 90.25 92 MET A C 1
ATOM 701 O O . MET A 1 92 ? -1.545 -8.947 -3.525 1.00 90.25 92 MET A O 1
ATOM 705 N N . GLY A 1 93 ? -3.615 -8.097 -3.479 1.00 88.88 93 GLY A N 1
ATOM 706 C CA . GLY A 1 93 ? -4.034 -8.644 -4.765 1.00 88.88 93 GLY A CA 1
ATOM 707 C C . GLY A 1 93 ? -3.194 -8.090 -5.913 1.00 88.88 93 GLY A C 1
ATOM 708 O O . GLY A 1 93 ? -2.732 -8.855 -6.758 1.00 88.88 93 GLY A O 1
ATOM 709 N N . GLY A 1 94 ? -2.914 -6.783 -5.902 1.00 84.44 94 GLY A N 1
ATOM 710 C CA . GLY A 1 94 ? -1.988 -6.150 -6.837 1.00 84.44 94 GLY A CA 1
ATOM 711 C C . GLY A 1 94 ? -0.600 -6.781 -6.778 1.00 84.44 94 GLY A C 1
ATOM 712 O O . GLY A 1 94 ? -0.069 -7.161 -7.817 1.00 84.44 94 GLY A O 1
ATOM 713 N N . VAL A 1 95 ? -0.045 -6.980 -5.578 1.00 83.31 95 VAL A N 1
ATOM 714 C CA . VAL A 1 95 ? 1.239 -7.676 -5.389 1.00 83.31 95 VAL A CA 1
ATOM 715 C C . VAL A 1 95 ? 1.204 -9.058 -6.043 1.00 83.31 95 VAL A C 1
ATOM 717 O O . VAL A 1 95 ? 2.055 -9.337 -6.883 1.00 83.31 95 VAL A O 1
ATOM 720 N N . VAL A 1 96 ? 0.210 -9.897 -5.743 1.00 82.31 96 VAL A N 1
ATOM 721 C CA . VAL A 1 96 ? 0.112 -11.255 -6.314 1.00 82.31 96 VAL A CA 1
ATOM 722 C C . VAL A 1 96 ? 0.007 -11.226 -7.843 1.00 82.31 96 VAL A C 1
ATOM 724 O O . VAL A 1 96 ? 0.713 -11.970 -8.529 1.00 82.31 96 VAL A O 1
ATOM 727 N N . VAL A 1 97 ? -0.847 -10.358 -8.393 1.00 82.94 97 VAL A N 1
ATOM 728 C CA . VAL A 1 97 ? -1.037 -10.229 -9.845 1.00 82.94 97 VAL A CA 1
ATOM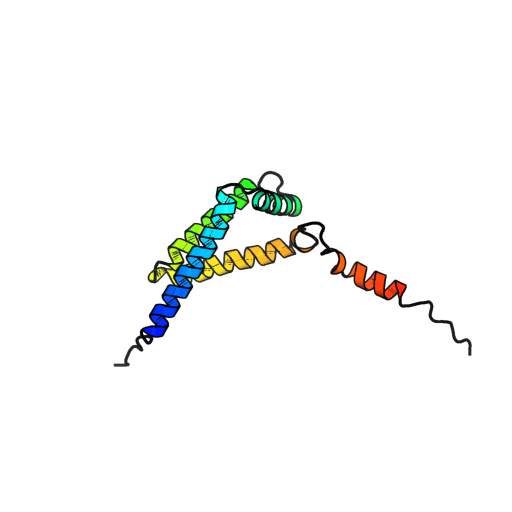 729 C C . VAL A 1 97 ? 0.240 -9.744 -10.523 1.00 82.94 97 VAL A C 1
ATOM 731 O O . VAL A 1 97 ? 0.661 -10.345 -11.507 1.00 82.94 97 VAL A O 1
ATOM 734 N N . PHE A 1 98 ? 0.881 -8.701 -9.997 1.00 79.88 98 PHE A N 1
ATOM 735 C CA . PHE A 1 98 ? 2.089 -8.132 -10.586 1.00 79.88 98 PHE A CA 1
ATOM 736 C C . PHE A 1 98 ? 3.294 -9.051 -10.463 1.00 79.88 98 PHE A C 1
ATOM 738 O O . PHE A 1 98 ? 4.090 -9.103 -11.395 1.00 79.88 98 PHE A O 1
ATOM 745 N N . HIS A 1 99 ? 3.402 -9.829 -9.384 1.00 74.19 99 HIS A N 1
ATOM 746 C CA . HIS A 1 99 ? 4.429 -10.861 -9.306 1.00 74.19 99 HIS A CA 1
ATOM 747 C C . HIS A 1 99 ? 4.211 -11.886 -10.413 1.00 74.19 99 HIS A C 1
ATOM 749 O O . HIS A 1 99 ? 5.138 -12.139 -11.164 1.00 74.19 99 HIS A O 1
ATOM 755 N N . ARG A 1 100 ? 2.983 -12.379 -10.621 1.00 76.62 100 ARG A N 1
ATOM 756 C CA . ARG A 1 100 ? 2.687 -13.365 -11.674 1.00 76.62 100 ARG A CA 1
ATOM 757 C C . ARG A 1 100 ? 2.811 -12.821 -13.104 1.00 76.62 100 ARG A C 1
ATOM 759 O O . ARG A 1 100 ? 3.159 -13.572 -14.010 1.00 76.62 100 ARG A O 1
ATOM 766 N N . ALA A 1 101 ? 2.460 -11.557 -13.318 1.00 73.31 101 ALA A N 1
ATOM 767 C CA . ALA A 1 101 ? 2.401 -10.934 -14.639 1.00 73.31 101 ALA A CA 1
ATOM 768 C C . ALA A 1 101 ? 3.721 -10.278 -15.073 1.00 73.31 101 ALA A C 1
ATOM 770 O O . ALA A 1 101 ? 3.809 -9.797 -16.199 1.00 73.31 101 ALA A O 1
ATOM 771 N N . SER A 1 102 ? 4.732 -10.243 -14.203 1.00 68.50 102 SER A N 1
ATOM 772 C CA . SER A 1 102 ? 6.043 -9.666 -14.500 1.00 68.50 102 SER A CA 1
ATOM 773 C C . SER A 1 102 ? 7.174 -10.660 -14.199 1.00 68.50 102 SER A C 1
ATOM 775 O O . SER A 1 102 ? 6.951 -11.679 -13.537 1.00 68.50 102 SER A O 1
ATOM 777 N N . PRO A 1 103 ? 8.413 -10.385 -14.649 1.00 67.50 103 PRO A N 1
ATOM 778 C CA . PRO A 1 103 ? 9.573 -11.237 -14.377 1.00 67.50 103 PRO A CA 1
ATOM 779 C C . PRO A 1 103 ? 9.901 -11.420 -12.884 1.00 67.50 103 PRO A C 1
ATOM 781 O O . PRO A 1 103 ? 10.695 -12.297 -12.548 1.00 67.50 103 PRO A O 1
ATOM 784 N N . LEU A 1 104 ? 9.256 -10.659 -11.989 1.00 63.03 104 LEU A N 1
ATOM 785 C CA . LEU A 1 104 ? 9.371 -10.792 -10.534 1.00 63.03 104 LEU A CA 1
ATOM 786 C C . LEU A 1 104 ? 9.031 -12.203 -10.011 1.00 63.03 104 LEU A C 1
ATOM 788 O O . LEU A 1 104 ? 9.543 -12.575 -8.960 1.00 63.03 104 LEU A O 1
ATOM 792 N N . CYS A 1 105 ? 8.209 -13.005 -10.712 1.00 54.88 105 CYS A N 1
ATOM 793 C CA . CYS A 1 105 ? 7.954 -14.404 -10.312 1.00 54.88 105 CYS A CA 1
ATOM 794 C C . CYS A 1 105 ? 9.050 -15.387 -10.730 1.00 54.88 105 CYS A C 1
ATOM 796 O O . CYS A 1 105 ? 9.097 -16.495 -10.198 1.00 54.88 105 CYS A O 1
ATOM 798 N N . VAL A 1 106 ? 9.830 -15.052 -11.761 1.00 55.12 106 VAL A N 1
ATOM 799 C CA . VAL A 1 106 ? 10.646 -16.039 -12.483 1.00 55.12 106 VAL A CA 1
ATOM 800 C C . VAL A 1 106 ? 12.052 -16.107 -11.916 1.00 55.12 106 VAL A C 1
ATOM 802 O O . VAL A 1 106 ? 12.589 -17.206 -11.842 1.00 55.12 106 VAL A O 1
ATOM 805 N N . ASP A 1 107 ? 12.622 -14.976 -11.499 1.00 58.19 107 ASP A N 1
ATOM 806 C CA . ASP A 1 107 ? 13.857 -14.914 -10.715 1.00 58.19 107 ASP A CA 1
ATOM 807 C C . ASP A 1 107 ? 14.169 -13.448 -10.341 1.00 58.19 107 ASP A C 1
ATOM 809 O O . ASP A 1 107 ? 14.867 -12.762 -11.090 1.00 58.19 107 ASP A O 1
ATOM 813 N N . PRO A 1 108 ? 13.628 -12.905 -9.235 1.00 54.00 108 PRO A N 1
ATOM 814 C CA . PRO A 1 108 ? 13.817 -11.494 -8.906 1.00 54.00 108 PRO A CA 1
ATOM 815 C C . PRO A 1 108 ? 15.258 -11.155 -8.492 1.00 54.00 108 PRO A C 1
ATOM 817 O O . PRO A 1 108 ? 15.601 -9.980 -8.489 1.00 54.00 108 PRO A O 1
ATOM 820 N N . TYR A 1 109 ? 16.104 -12.138 -8.162 1.00 55.59 109 TYR A N 1
ATOM 821 C CA . TYR A 1 109 ? 17.479 -11.908 -7.691 1.00 55.59 109 TYR A CA 1
ATOM 822 C C . TYR A 1 109 ? 18.554 -12.674 -8.478 1.00 55.59 109 TYR A C 1
ATOM 824 O O . TYR A 1 109 ? 19.742 -12.527 -8.190 1.00 55.59 109 TYR A O 1
ATOM 832 N N . GLY A 1 110 ? 18.170 -13.471 -9.477 1.00 56.56 110 GLY A N 1
ATOM 833 C CA . GLY A 1 110 ? 19.085 -14.386 -10.163 1.00 56.56 110 GLY A CA 1
ATOM 834 C C . GLY A 1 110 ? 19.513 -15.577 -9.291 1.00 56.56 110 GLY A C 1
ATOM 835 O O . GLY A 1 110 ? 20.601 -16.113 -9.510 1.00 56.56 110 GLY A O 1
ATOM 836 N N . ASP A 1 111 ? 18.723 -15.947 -8.275 1.00 51.69 111 ASP A N 1
ATOM 837 C CA . ASP A 1 111 ? 19.114 -16.845 -7.178 1.00 51.69 111 ASP A CA 1
ATOM 838 C C . ASP A 1 111 ? 18.499 -18.256 -7.227 1.00 51.69 111 ASP A C 1
ATOM 840 O O . ASP A 1 111 ? 18.797 -19.079 -6.357 1.00 51.69 111 ASP A O 1
ATOM 844 N N . GLY A 1 112 ? 17.722 -18.593 -8.266 1.00 52.16 112 GLY A N 1
ATOM 845 C CA . GLY A 1 112 ? 17.241 -19.969 -8.465 1.00 52.16 112 GLY A CA 1
ATOM 846 C C . GLY A 1 112 ? 15.765 -20.138 -8.816 1.00 52.16 112 GLY A C 1
ATOM 847 O O . GLY A 1 112 ? 15.314 -21.279 -8.949 1.00 52.16 112 GLY A O 1
ATOM 848 N N . GLY A 1 113 ? 15.014 -19.057 -9.049 1.00 48.44 113 GLY A N 1
ATOM 849 C CA . GLY A 1 113 ? 13.624 -19.137 -9.533 1.00 48.44 113 GLY A CA 1
ATOM 850 C C . GLY A 1 113 ? 13.465 -19.899 -10.866 1.00 48.44 113 GLY A C 1
ATOM 851 O O . GLY A 1 113 ? 12.410 -20.469 -11.150 1.00 48.44 113 GLY A O 1
ATOM 852 N N . ALA A 1 114 ? 14.551 -20.036 -11.638 1.00 50.22 114 ALA A N 1
ATOM 853 C CA . ALA A 1 114 ? 14.609 -20.848 -12.855 1.00 50.22 114 ALA A CA 1
ATOM 854 C C . ALA A 1 114 ? 14.330 -22.354 -12.645 1.00 50.22 114 ALA A C 1
ATOM 856 O O . ALA A 1 114 ? 13.928 -23.016 -13.602 1.00 50.22 114 ALA A O 1
ATOM 857 N N . LEU A 1 115 ? 14.500 -22.889 -11.428 1.00 48.53 115 LEU A N 1
ATOM 858 C CA . LEU A 1 115 ? 14.240 -24.304 -11.112 1.00 48.53 115 LEU A CA 1
ATOM 859 C C . LEU A 1 115 ? 12.746 -24.667 -11.130 1.00 48.53 115 LEU A C 1
ATOM 861 O O . LEU A 1 115 ? 12.406 -25.843 -11.256 1.00 48.53 115 LEU A O 1
ATOM 865 N N . PHE A 1 116 ? 11.858 -23.674 -11.031 1.00 46.50 116 PHE A N 1
ATOM 866 C CA . PHE A 1 116 ? 10.403 -23.866 -11.033 1.00 46.50 116 PHE A CA 1
ATOM 867 C C . PHE A 1 116 ? 9.763 -23.631 -12.403 1.00 46.50 116 PHE A C 1
ATOM 869 O O . PHE A 1 116 ? 8.539 -23.612 -12.521 1.00 46.50 116 PHE A O 1
ATOM 876 N N . ARG A 1 117 ? 10.576 -23.467 -13.453 1.00 51.06 117 ARG A N 1
ATOM 877 C CA . ARG A 1 117 ? 10.081 -23.476 -14.826 1.00 51.06 117 ARG A CA 1
ATOM 878 C C . ARG A 1 117 ? 9.713 -24.905 -15.225 1.00 51.06 117 ARG A C 1
ATOM 880 O O . ARG A 1 117 ? 10.532 -25.819 -15.097 1.00 51.06 117 ARG A O 1
ATOM 887 N N . ASP A 1 118 ? 8.496 -25.086 -15.737 1.00 51.59 118 ASP A N 1
ATOM 888 C CA . ASP A 1 118 ? 7.991 -26.363 -16.265 1.00 51.59 118 ASP A CA 1
ATOM 889 C C . ASP A 1 118 ? 8.979 -27.004 -17.267 1.00 51.59 118 ASP A C 1
ATOM 891 O O . ASP A 1 118 ? 9.115 -28.229 -17.351 1.00 51.59 118 ASP A O 1
ATOM 895 N N . ASP A 1 119 ? 9.757 -26.178 -17.968 1.00 52.50 119 ASP A N 1
ATOM 896 C CA . ASP A 1 119 ? 10.809 -26.557 -18.905 1.00 52.50 119 ASP A CA 1
ATOM 897 C C . ASP A 1 119 ? 12.044 -27.222 -18.256 1.00 52.50 119 ASP A C 1
ATOM 899 O O . ASP A 1 119 ? 12.650 -28.097 -18.883 1.00 52.50 119 ASP A O 1
ATOM 903 N N . GLN A 1 120 ? 12.402 -26.924 -16.999 1.00 52.69 120 GLN A N 1
ATOM 904 C CA . GLN A 1 120 ? 13.521 -27.601 -16.316 1.00 52.69 120 GLN A CA 1
ATOM 905 C C . GLN A 1 120 ? 13.118 -28.922 -15.651 1.00 52.69 120 GLN A C 1
ATOM 907 O O . GLN A 1 120 ? 13.922 -29.863 -15.648 1.00 52.69 120 GLN A O 1
ATOM 912 N N . ILE A 1 121 ? 11.876 -29.054 -15.174 1.00 52.78 121 ILE A N 1
ATOM 913 C CA . ILE A 1 121 ? 11.334 -30.349 -14.728 1.00 52.78 121 ILE A CA 1
ATOM 914 C C . ILE A 1 121 ? 11.233 -31.295 -15.930 1.00 52.78 121 ILE A C 1
ATOM 916 O O . ILE A 1 121 ? 11.706 -32.431 -15.858 1.00 52.78 121 ILE A O 1
ATOM 920 N N . ALA A 1 122 ? 10.730 -30.816 -17.073 1.00 53.56 122 ALA A N 1
ATOM 921 C CA . ALA A 1 122 ? 10.690 -31.593 -18.310 1.00 53.56 122 ALA A CA 1
ATOM 922 C C . ALA A 1 122 ? 12.096 -31.968 -18.820 1.00 53.56 122 ALA A C 1
ATOM 924 O O . ALA A 1 122 ? 12.314 -33.114 -19.216 1.00 53.56 122 ALA A O 1
ATOM 925 N N . HIS A 1 123 ? 13.077 -31.058 -18.766 1.00 54.31 123 HIS A N 1
ATOM 926 C CA . HIS A 1 123 ? 14.447 -31.363 -19.196 1.00 54.31 123 HIS A CA 1
ATOM 927 C C . HIS A 1 123 ? 15.173 -32.335 -18.244 1.00 54.31 123 HIS A C 1
ATOM 929 O O . HIS A 1 123 ? 15.932 -33.194 -18.701 1.00 54.31 123 HIS A O 1
ATOM 935 N N . THR A 1 124 ? 14.902 -32.263 -16.937 1.00 55.03 124 THR A N 1
ATOM 936 C CA . THR A 1 124 ? 15.454 -33.188 -15.929 1.00 55.03 124 THR A CA 1
ATOM 937 C C . THR A 1 124 ? 14.817 -34.575 -16.037 1.00 55.03 124 THR A C 1
ATOM 939 O O . THR A 1 124 ? 15.530 -35.580 -16.051 1.00 55.03 124 THR A O 1
ATOM 942 N N . LEU A 1 125 ? 13.496 -34.646 -16.236 1.00 56.34 125 LEU A N 1
ATOM 943 C CA . LEU A 1 125 ? 12.795 -35.898 -16.536 1.00 56.34 125 LEU A CA 1
ATOM 944 C C . LEU A 1 125 ? 13.259 -36.501 -17.870 1.00 56.34 125 LEU A C 1
ATOM 946 O O . LEU A 1 125 ? 13.447 -37.711 -17.946 1.00 56.34 125 LEU A O 1
ATOM 950 N N . ALA A 1 126 ? 13.539 -35.687 -18.892 1.00 59.03 126 ALA A N 1
ATOM 951 C CA . ALA A 1 126 ? 14.090 -36.156 -20.166 1.00 59.03 126 ALA A CA 1
ATOM 952 C C . ALA A 1 126 ? 15.538 -36.672 -20.052 1.00 59.03 126 ALA A C 1
ATOM 954 O O . ALA A 1 126 ? 15.914 -37.593 -20.773 1.00 59.03 126 ALA A O 1
ATOM 955 N N . ARG A 1 127 ? 16.355 -36.131 -19.135 1.00 55.66 127 ARG A N 1
ATOM 956 C CA . ARG A 1 127 ? 17.708 -36.653 -18.855 1.00 55.66 127 ARG A CA 1
ATOM 957 C C . ARG A 1 127 ? 17.710 -37.933 -18.018 1.00 55.66 127 ARG A C 1
ATOM 959 O O . ARG A 1 127 ? 18.719 -38.631 -18.011 1.00 55.66 127 ARG A O 1
ATOM 966 N N . HIS A 1 128 ? 16.637 -38.231 -17.286 1.00 56.75 128 HIS A N 1
ATOM 967 C CA . HIS A 1 128 ? 16.519 -39.451 -16.470 1.00 56.75 128 HIS A CA 1
ATOM 968 C C . HIS A 1 128 ? 15.633 -40.527 -17.113 1.00 56.75 128 HIS A C 1
ATOM 970 O O . HIS A 1 128 ? 15.773 -41.708 -16.797 1.00 56.75 128 HIS A O 1
ATOM 976 N N . ALA A 1 129 ? 14.805 -40.162 -18.092 1.00 57.38 129 ALA A N 1
ATOM 977 C CA . ALA A 1 129 ? 14.203 -41.081 -19.047 1.00 57.38 129 ALA A CA 1
ATOM 978 C C . ALA A 1 129 ? 15.256 -41.498 -20.089 1.00 57.38 129 ALA A C 1
ATOM 980 O O . ALA A 1 129 ? 15.205 -41.105 -21.253 1.00 57.38 129 ALA A O 1
ATOM 981 N N . GLY A 1 130 ? 16.249 -42.284 -19.661 1.00 55.56 130 GLY A N 1
ATOM 982 C CA . GLY A 1 130 ? 17.168 -42.949 -20.584 1.00 55.56 130 GLY A CA 1
ATOM 983 C C . GLY A 1 130 ? 16.399 -43.735 -21.661 1.00 55.56 130 GLY A C 1
ATOM 984 O O . GLY A 1 130 ? 15.241 -44.109 -21.440 1.00 55.56 130 GLY A O 1
ATOM 985 N N . PRO A 1 131 ? 17.007 -43.990 -22.835 1.00 51.94 131 PRO A N 1
ATOM 986 C CA . PRO A 1 131 ? 16.325 -44.639 -23.947 1.00 51.94 131 PRO A CA 1
ATOM 987 C C . PRO A 1 131 ? 15.698 -45.949 -23.471 1.00 51.94 131 PRO A C 1
ATOM 989 O O . PRO A 1 131 ? 16.403 -46.841 -22.990 1.00 51.94 131 PRO A O 1
ATOM 992 N N . ARG A 1 132 ? 14.368 -46.068 -23.598 1.00 57.97 132 ARG A N 1
ATOM 993 C CA . ARG A 1 132 ? 13.681 -47.353 -23.451 1.00 57.97 132 ARG A CA 1
ATOM 994 C C . ARG A 1 132 ? 14.342 -48.299 -24.445 1.00 57.97 132 ARG A C 1
ATOM 996 O O . ARG A 1 132 ? 14.131 -48.165 -25.648 1.00 57.97 132 ARG A O 1
ATOM 1003 N N . ARG A 1 133 ? 15.186 -49.211 -23.948 1.00 53.12 133 ARG A N 1
ATOM 1004 C CA . ARG A 1 133 ? 15.705 -50.319 -24.748 1.00 53.12 133 ARG A CA 1
ATOM 1005 C C . ARG A 1 133 ? 14.489 -50.997 -25.361 1.00 53.12 133 ARG A C 1
ATOM 1007 O O . ARG A 1 133 ? 13.621 -51.469 -24.630 1.00 53.12 133 ARG A O 1
ATOM 1014 N N . ALA A 1 134 ? 14.414 -50.975 -26.686 1.00 46.38 134 ALA A N 1
ATOM 1015 C CA . ALA A 1 134 ? 13.454 -51.769 -27.419 1.00 46.38 134 ALA A CA 1
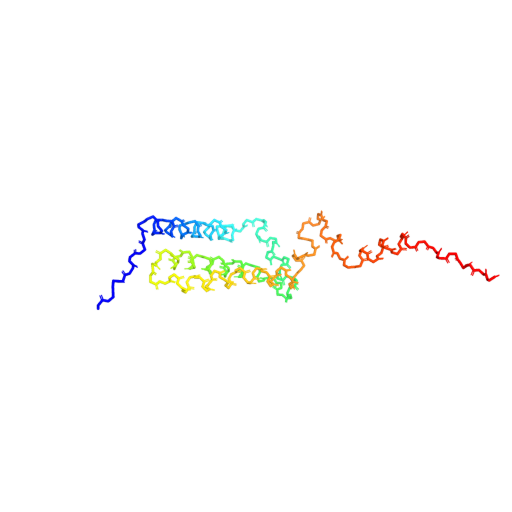ATOM 1016 C C . ALA A 1 134 ? 13.685 -53.226 -27.011 1.00 46.38 134 ALA A C 1
ATOM 1018 O O . ALA A 1 134 ? 14.727 -53.804 -27.313 1.00 46.38 134 ALA A O 1
ATOM 1019 N N . VAL A 1 135 ? 12.742 -53.786 -26.258 1.00 53.28 135 VAL A N 1
ATOM 1020 C CA . VAL A 1 135 ? 12.630 -55.232 -26.117 1.00 53.28 135 VAL A CA 1
ATOM 1021 C C . VAL A 1 135 ? 12.017 -55.687 -27.432 1.00 53.28 135 VAL A C 1
ATOM 1023 O O . VAL A 1 135 ? 10.821 -55.523 -27.661 1.00 53.28 135 VAL A O 1
ATOM 1026 N N . THR A 1 136 ? 12.873 -56.120 -28.353 1.00 47.00 136 THR A N 1
ATOM 1027 C CA . THR A 1 136 ? 12.442 -56.886 -29.521 1.00 47.00 136 THR A CA 1
ATOM 1028 C C . THR A 1 136 ? 11.824 -58.210 -29.055 1.00 47.00 136 THR A C 1
ATOM 1030 O O . THR A 1 136 ? 12.285 -58.736 -28.039 1.00 47.00 136 THR A O 1
ATOM 1033 N N . PRO A 1 137 ? 10.778 -58.692 -29.750 1.00 56.66 137 PRO A N 1
ATOM 1034 C CA . PRO A 1 137 ? 9.968 -59.844 -29.345 1.00 56.66 137 PRO A CA 1
ATOM 1035 C C . PRO A 1 137 ? 10.752 -61.156 -29.266 1.00 56.66 137 PRO A C 1
ATOM 1037 O O . PRO A 1 137 ? 11.769 -61.288 -29.987 1.00 56.66 137 PRO A O 1
#

Radius of gyration: 23.37 Å; chains: 1; bounding box: 54×67×55 Å

Foldseek 3Di:
DDDPDDPPVVVVVVLLVVLLVLLCVLQVQLVCLVVVPVLQLLVLQQLCVFVVNHPCSNVVSNVLSVLSNVLSVQSNPPVRVVVSVVSVCVSVVCVVCSCVSTCVQQCSPVPPSVCPPPVNVVVVVVVVCDDPPPPDD

Organism: NCBI:txid1509237

pLDDT: mean 79.23, std 17.38, range [44.62, 96.75]

Secondary structure (DSSP, 8-state):
--------HHHHHHHHHHHHHHHHHHHHHHHHHHHT-HHHHHHHHHHHHHHT-TT-HHHHHHHHHHHHHHHHHHHHSGGGHHHHHHHHHHHHHHHHHHHHHSGGGT-SSSSSGGGGSHHHHHHHHHHHS--------

Sequence (137 aa):
MTDRDTAPRTLTWLAWLATAWIAWELLHDAQSKLTGNEGSVYLFTVLTDGLGFPGYERAIQLGVAVAAMTTAIFVLISRSRGFAGLMAEGIMGGVVVFHRASPLCVDPYGDGGALFRDDQIAHTLARHAGPRRAVTP